Protein AF-A0A534EPD0-F1 (afdb_monomer_lite)

Radius of gyration: 13.47 Å; chains: 1; bounding box: 34×21×26 Å

Secondary structure (DSSP, 8-state):
---STT---SSPEEEEEEETTEEEEEETTS-EEEEEHHHHHHT--STTTS-TT--

Foldseek 3Di:
DDDCVPVPDPWDFPDWDDDPQFIWTATPVRDIDTDGPVNCQQVPPDPVNDDPPVD

Structure (mmCIF, N/CA/C/O backbone):
data_AF-A0A534EPD0-F1
#
_entry.id   AF-A0A534EPD0-F1
#
loop_
_atom_site.group_PDB
_atom_site.id
_atom_site.type_symbol
_atom_site.label_atom_id
_atom_site.label_alt_id
_atom_site.label_comp_id
_atom_site.label_asym_id
_atom_site.label_entity_id
_atom_site.label_seq_id
_atom_site.pdbx_PDB_ins_code
_atom_site.Cartn_x
_atom_site.Cartn_y
_atom_site.Cartn_z
_atom_site.occupancy
_atom_site.B_iso_or_equiv
_atom_site.auth_seq_id
_atom_site.auth_comp_id
_atom_site.auth_asym_id
_atom_site.auth_atom_id
_atom_site.pdbx_PDB_model_num
ATOM 1 N N . MET A 1 1 ? 19.553 -9.807 1.109 1.00 51.09 1 MET A N 1
ATOM 2 C CA . MET A 1 1 ? 18.527 -10.724 1.673 1.00 51.09 1 MET A CA 1
ATOM 3 C C . MET A 1 1 ? 17.530 -9.833 2.410 1.00 51.09 1 MET A C 1
ATOM 5 O O . MET A 1 1 ? 17.906 -9.251 3.409 1.00 51.09 1 MET A O 1
ATOM 9 N N . ALA A 1 2 ? 16.388 -9.459 1.841 1.00 44.78 2 ALA A N 1
ATOM 10 C CA . ALA A 1 2 ? 15.200 -10.295 1.721 1.00 44.78 2 ALA A CA 1
ATOM 11 C C . ALA A 1 2 ? 14.351 -9.766 0.542 1.00 44.78 2 ALA A C 1
ATOM 13 O O . ALA A 1 2 ? 14.139 -8.564 0.406 1.00 44.78 2 ALA A O 1
ATOM 14 N N . ASP A 1 3 ? 13.988 -10.596 -0.434 1.00 56.28 3 ASP A N 1
ATOM 15 C CA . ASP A 1 3 ? 12.610 -11.098 -0.523 1.00 56.28 3 ASP A CA 1
ATOM 16 C C . ASP A 1 3 ? 11.659 -10.331 0.416 1.00 56.28 3 ASP A C 1
ATOM 18 O O . ASP A 1 3 ? 11.820 -10.400 1.628 1.00 56.28 3 ASP A O 1
ATOM 22 N N . LEU A 1 4 ? 10.677 -9.582 -0.097 1.00 57.28 4 LEU A N 1
ATOM 23 C CA . LEU A 1 4 ? 9.670 -8.926 0.759 1.00 57.28 4 LEU A CA 1
ATOM 24 C C . LEU A 1 4 ? 8.868 -9.941 1.606 1.00 57.28 4 LEU A C 1
ATOM 26 O O . LEU A 1 4 ? 8.045 -9.541 2.427 1.00 57.28 4 LEU A O 1
ATOM 30 N N . ALA A 1 5 ? 9.122 -11.239 1.426 1.00 54.03 5 ALA A N 1
ATOM 31 C CA . ALA A 1 5 ? 8.546 -12.364 2.137 1.00 54.03 5 ALA A CA 1
ATOM 32 C C . ALA A 1 5 ? 8.480 -12.283 3.679 1.00 54.03 5 ALA A C 1
ATOM 34 O O . ALA A 1 5 ? 7.582 -12.943 4.202 1.00 54.03 5 ALA A O 1
ATOM 35 N N . PRO A 1 6 ? 9.276 -11.499 4.449 1.00 56.47 6 PRO A N 1
ATOM 36 C CA . PRO A 1 6 ? 9.008 -11.331 5.871 1.00 56.47 6 PRO A CA 1
ATOM 37 C C . PRO A 1 6 ? 8.548 -9.918 6.243 1.00 56.47 6 PRO A C 1
ATOM 39 O O . PRO A 1 6 ? 8.497 -9.620 7.434 1.00 56.47 6 PRO A O 1
ATOM 42 N N . MET A 1 7 ? 8.177 -9.037 5.301 1.00 56.03 7 MET A N 1
ATOM 43 C CA . MET A 1 7 ? 7.487 -7.782 5.646 1.00 56.03 7 MET A CA 1
ATOM 44 C C . MET A 1 7 ? 6.032 -8.067 6.051 1.00 56.03 7 MET A C 1
ATOM 46 O O . MET A 1 7 ? 5.080 -7.541 5.478 1.00 56.03 7 MET A O 1
ATOM 50 N N . GLN A 1 8 ? 5.857 -8.922 7.061 1.00 61.50 8 GLN A N 1
ATOM 51 C CA . GLN A 1 8 ? 4.610 -9.058 7.788 1.00 61.50 8 GLN A CA 1
ATOM 52 C C . GLN A 1 8 ? 4.407 -7.774 8.577 1.00 61.50 8 GLN A C 1
ATOM 54 O O . GLN A 1 8 ? 4.975 -7.541 9.640 1.00 61.50 8 GLN A O 1
ATOM 59 N N . THR A 1 9 ? 3.596 -6.900 8.004 1.00 71.12 9 THR A N 1
ATOM 60 C CA . THR A 1 9 ? 2.921 -5.869 8.774 1.00 71.12 9 THR A CA 1
ATOM 61 C C . THR A 1 9 ? 2.020 -6.556 9.802 1.00 71.12 9 THR A C 1
ATOM 63 O O . THR A 1 9 ? 1.307 -7.500 9.473 1.00 71.12 9 THR A O 1
ATOM 66 N N . ALA A 1 10 ? 2.029 -6.066 11.045 1.00 83.75 10 ALA A N 1
ATOM 67 C CA . ALA A 1 10 ? 1.097 -6.513 12.085 1.00 83.75 10 ALA A CA 1
ATOM 68 C C . ALA A 1 10 ? -0.376 -6.201 11.745 1.00 83.75 10 ALA A C 1
ATOM 70 O O . ALA A 1 10 ? -1.274 -6.652 12.448 1.00 83.75 10 ALA A O 1
ATOM 71 N N . ARG A 1 11 ? -0.608 -5.413 10.688 1.00 87.81 11 ARG A N 1
ATOM 72 C CA . ARG A 1 11 ? -1.920 -5.020 10.171 1.00 87.81 11 ARG A CA 1
ATOM 73 C C . ARG A 1 11 ? -2.265 -5.819 8.930 1.00 87.81 11 ARG A C 1
ATOM 75 O O . ARG A 1 11 ? -1.442 -5.909 8.015 1.00 87.81 11 ARG A O 1
ATOM 82 N N . THR A 1 12 ? -3.498 -6.291 8.846 1.00 92.56 12 THR A N 1
ATOM 83 C CA . THR A 1 12 ? -4.043 -6.898 7.629 1.00 92.56 12 THR A CA 1
ATOM 84 C C . THR A 1 12 ? -4.745 -5.856 6.757 1.00 92.56 12 THR A C 1
ATOM 86 O O . THR A 1 12 ? -5.300 -4.871 7.246 1.00 92.56 12 THR A O 1
ATOM 89 N N . ILE A 1 13 ? -4.697 -6.043 5.435 1.00 95.00 13 ILE A N 1
ATOM 90 C CA . ILE A 1 13 ? -5.427 -5.196 4.482 1.00 95.00 13 ILE A CA 1
ATOM 91 C C . ILE A 1 13 ? -6.861 -5.721 4.395 1.00 95.00 13 ILE A C 1
ATOM 93 O O . ILE A 1 13 ? -7.070 -6.866 4.003 1.00 95.00 13 ILE A O 1
ATOM 97 N N . ILE A 1 14 ? -7.844 -4.877 4.714 1.00 97.62 14 ILE A N 1
ATOM 98 C CA . ILE A 1 14 ? -9.272 -5.241 4.697 1.00 97.62 14 ILE A CA 1
ATOM 99 C C . ILE A 1 14 ? -10.047 -4.618 3.532 1.00 97.62 14 ILE A C 1
ATOM 101 O O . ILE A 1 14 ? -11.176 -5.018 3.259 1.00 97.62 14 ILE A O 1
ATOM 105 N N . ALA A 1 15 ? -9.482 -3.616 2.854 1.00 97.69 15 ALA A N 1
ATOM 106 C CA . ALA A 1 15 ? -10.001 -3.113 1.585 1.00 97.69 15 ALA A CA 1
ATOM 107 C C . ALA A 1 15 ? -8.896 -2.451 0.753 1.00 97.69 15 ALA A C 1
ATOM 109 O O . ALA A 1 15 ? -7.948 -1.884 1.305 1.00 97.69 15 ALA A O 1
ATOM 110 N N . LEU A 1 16 ? -9.062 -2.503 -0.569 1.00 97.56 16 LEU A N 1
ATOM 111 C CA . LEU A 1 16 ? -8.183 -1.899 -1.561 1.00 97.56 16 LEU A CA 1
ATOM 112 C C . LEU A 1 16 ? -9.029 -1.197 -2.623 1.00 97.56 16 LEU A C 1
ATO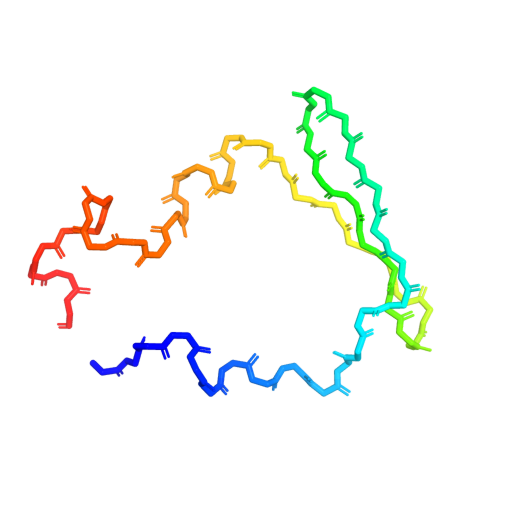M 114 O O . LEU A 1 16 ? -9.972 -1.777 -3.155 1.00 97.56 16 LEU A O 1
ATOM 118 N N . GLU A 1 17 ? -8.647 0.030 -2.952 1.00 98.00 17 GLU A N 1
ATOM 119 C CA . GLU A 1 17 ? -9.208 0.822 -4.046 1.00 98.00 17 GLU A CA 1
ATOM 120 C C . GLU A 1 17 ? -8.055 1.380 -4.885 1.00 98.00 17 GLU A C 1
ATOM 122 O O . GLU A 1 17 ? -6.981 1.673 -4.353 1.00 98.00 17 GLU A O 1
ATOM 127 N N . HIS A 1 18 ? -8.251 1.547 -6.191 1.00 97.81 18 HIS A N 1
ATOM 128 C CA . HIS A 1 18 ? -7.234 2.141 -7.055 1.00 97.81 18 HIS A CA 1
ATOM 129 C C . HIS A 1 18 ? -7.846 3.064 -8.107 1.00 97.81 18 HIS A C 1
ATOM 131 O O . HIS A 1 18 ? -8.951 2.842 -8.599 1.00 97.81 18 HIS A O 1
ATOM 137 N N . ASP A 1 19 ? -7.083 4.086 -8.475 1.00 97.44 19 ASP A N 1
ATOM 138 C CA . ASP A 1 19 ? -7.388 5.011 -9.560 1.00 97.44 19 ASP A CA 1
ATOM 139 C C . ASP A 1 19 ? -6.126 5.271 -10.399 1.00 97.44 19 ASP A C 1
ATOM 141 O O . ASP A 1 19 ? -5.070 4.676 -10.178 1.00 97.44 19 ASP A O 1
ATOM 145 N N . ALA A 1 20 ? -6.222 6.167 -11.383 1.00 96.94 20 ALA A N 1
ATOM 146 C CA . ALA A 1 20 ? -5.089 6.509 -12.244 1.00 96.94 20 ALA A CA 1
ATOM 147 C C . ALA A 1 20 ? -3.910 7.165 -11.494 1.00 96.94 20 ALA A C 1
ATOM 149 O O . ALA A 1 20 ? -2.813 7.255 -12.038 1.00 96.94 20 ALA A O 1
ATOM 150 N N . GLN A 1 21 ? -4.124 7.659 -10.272 1.00 97.31 21 GLN A N 1
ATOM 151 C CA . GLN A 1 21 ? -3.132 8.386 -9.482 1.00 97.31 21 GLN A CA 1
ATOM 152 C C . GLN A 1 21 ? -2.500 7.522 -8.384 1.00 97.31 21 GLN A C 1
ATOM 154 O O . GLN A 1 21 ? -1.441 7.887 -7.862 1.00 97.31 21 GLN A O 1
ATOM 159 N N . GLY A 1 22 ? -3.106 6.389 -8.011 1.00 97.81 22 GLY A N 1
ATOM 160 C CA . GLY A 1 22 ? -2.523 5.492 -7.019 1.00 97.81 22 GLY A CA 1
ATOM 161 C C . GLY A 1 22 ? -3.455 4.432 -6.436 1.00 97.81 22 GLY A C 1
ATOM 162 O O . GLY A 1 22 ? -4.548 4.175 -6.934 1.00 97.81 22 GLY A O 1
ATOM 163 N N . VAL A 1 23 ? -2.990 3.830 -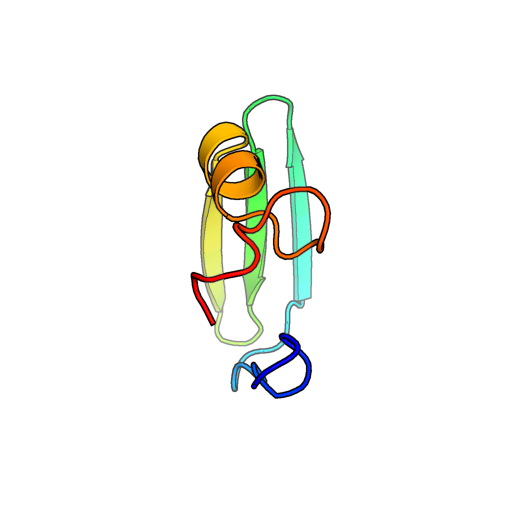5.340 1.00 98.25 23 VAL A N 1
ATOM 164 C CA . VAL A 1 23 ? -3.679 2.772 -4.585 1.00 98.25 23 VAL A CA 1
ATOM 165 C C . VAL A 1 23 ? -3.972 3.266 -3.175 1.00 98.25 23 VAL A C 1
ATOM 167 O O . VAL A 1 23 ? -3.087 3.804 -2.508 1.00 98.25 23 VAL A O 1
ATOM 170 N N . SER A 1 24 ? -5.200 3.063 -2.710 1.00 98.38 24 SER A N 1
ATOM 171 C CA . SER A 1 24 ? -5.625 3.337 -1.338 1.00 98.38 24 SER A CA 1
ATOM 172 C C . SER A 1 24 ? -5.933 2.028 -0.614 1.00 98.38 24 SER A C 1
ATOM 174 O O . SER A 1 24 ? -6.610 1.158 -1.157 1.00 98.38 24 SER A O 1
ATOM 176 N N . LEU A 1 25 ? -5.440 1.893 0.615 1.00 97.44 25 LEU A N 1
ATOM 177 C CA . LEU A 1 25 ? -5.638 0.727 1.473 1.00 97.44 25 LEU A CA 1
ATOM 178 C C . LEU A 1 25 ? -6.395 1.124 2.735 1.00 97.44 25 LEU A C 1
ATOM 180 O O . LEU A 1 25 ? -6.147 2.192 3.305 1.00 97.44 25 LEU A O 1
ATOM 184 N N . ARG A 1 26 ? -7.261 0.226 3.207 1.00 97.94 26 ARG A N 1
ATOM 185 C CA . ARG A 1 26 ? -7.795 0.252 4.570 1.00 97.94 26 ARG A CA 1
ATOM 186 C C . ARG A 1 26 ? -7.255 -0.940 5.348 1.00 97.94 26 ARG A C 1
ATOM 188 O O . ARG A 1 26 ? -7.340 -2.073 4.872 1.00 97.94 26 ARG A O 1
ATOM 195 N N . TRP A 1 27 ? -6.739 -0.660 6.535 1.00 96.31 27 TRP A N 1
ATOM 196 C CA . TRP A 1 27 ? -6.188 -1.640 7.463 1.00 96.31 27 TRP A CA 1
ATOM 197 C C . TRP A 1 27 ? -7.237 -2.06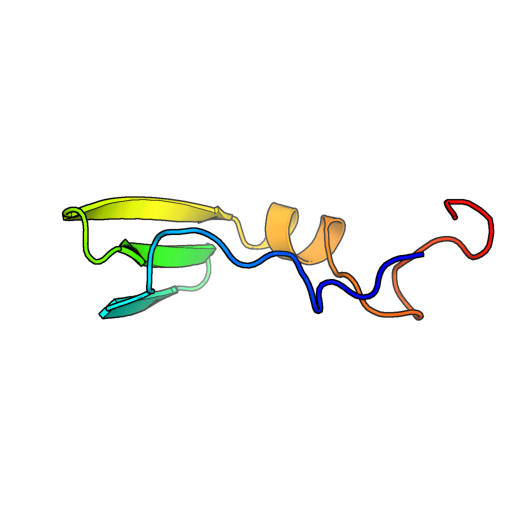9 8.500 1.00 96.31 27 TRP A C 1
ATOM 199 O O . TRP A 1 27 ? -8.230 -1.367 8.715 1.00 96.31 27 TRP A O 1
ATOM 209 N N . ASP A 1 28 ? -7.034 -3.229 9.119 1.00 97.00 28 ASP A N 1
ATOM 210 C CA . ASP A 1 28 ? -7.886 -3.777 10.187 1.00 97.00 28 ASP A CA 1
ATOM 211 C C . ASP A 1 28 ? -7.960 -2.906 11.450 1.00 97.00 28 ASP A C 1
ATOM 213 O O . ASP A 1 28 ? -8.987 -2.895 12.125 1.00 97.00 28 ASP A O 1
ATOM 217 N N . ASP A 1 29 ? -6.924 -2.117 11.728 1.00 95.75 29 ASP A N 1
ATOM 218 C CA . ASP A 1 29 ? -6.894 -1.120 12.805 1.00 95.75 29 ASP A CA 1
ATOM 219 C C . ASP A 1 29 ? -7.626 0.195 12.459 1.00 95.75 29 ASP A C 1
ATOM 221 O O . ASP A 1 29 ? -7.659 1.131 13.258 1.00 95.75 29 ASP A O 1
ATOM 225 N N . GLY A 1 30 ? -8.226 0.281 11.267 1.00 95.75 30 GLY A N 1
ATOM 226 C CA . GLY A 1 30 ? -8.937 1.461 10.779 1.00 95.75 30 GLY A CA 1
ATOM 227 C C . GLY A 1 30 ? -8.046 2.507 10.104 1.00 95.75 30 GLY A C 1
ATOM 228 O O . GLY A 1 30 ? -8.578 3.480 9.556 1.00 95.75 30 GLY A O 1
ATOM 229 N N . LEU A 1 31 ? -6.720 2.313 10.078 1.00 96.06 31 LEU A N 1
ATOM 230 C CA . LEU A 1 31 ? -5.806 3.190 9.355 1.00 96.06 31 LEU A CA 1
ATOM 231 C C . LEU A 1 31 ? -6.136 3.184 7.855 1.00 96.06 31 LEU A C 1
ATOM 233 O O . LEU A 1 31 ? -6.588 2.190 7.275 1.00 96.06 31 LEU A O 1
ATOM 237 N N . ARG A 1 32 ? -5.856 4.312 7.201 1.00 96.81 32 ARG A N 1
ATOM 238 C CA . ARG A 1 32 ? -5.919 4.453 5.746 1.00 96.81 32 ARG A CA 1
ATOM 239 C C . ARG A 1 32 ? -4.568 4.904 5.220 1.00 96.81 32 ARG A C 1
ATOM 241 O O . ARG A 1 32 ? -3.956 5.814 5.775 1.00 96.81 32 ARG A O 1
ATOM 248 N N . SER A 1 33 ? -4.117 4.283 4.141 1.00 96.50 33 SER A N 1
ATOM 249 C CA . SER A 1 33 ? -2.871 4.648 3.463 1.00 96.50 33 SER A CA 1
ATOM 250 C C . SER A 1 33 ? -3.137 4.868 1.985 1.00 96.50 33 SER A C 1
ATOM 252 O O . SER A 1 33 ? -3.949 4.155 1.401 1.00 96.50 33 SER A O 1
ATOM 254 N N . ARG A 1 34 ? -2.443 5.831 1.373 1.00 97.50 34 ARG A N 1
ATOM 255 C CA . ARG A 1 34 ? -2.470 6.051 -0.075 1.00 97.50 34 ARG A CA 1
ATOM 256 C C . ARG A 1 34 ? -1.051 6.066 -0.620 1.00 97.50 34 ARG A C 1
ATOM 258 O O . ARG A 1 34 ? -0.187 6.751 -0.081 1.00 97.50 34 ARG A O 1
ATOM 265 N N . PHE A 1 35 ? -0.840 5.330 -1.701 1.00 97.19 35 PHE A N 1
ATOM 266 C CA . PHE A 1 35 ? 0.433 5.224 -2.397 1.00 97.19 35 PHE A CA 1
ATOM 267 C C . PHE A 1 35 ? 0.272 5.760 -3.813 1.00 97.19 35 PHE A C 1
ATOM 269 O O . PHE A 1 35 ? -0.569 5.276 -4.572 1.00 97.19 35 PHE A O 1
ATOM 276 N N . HIS A 1 36 ? 1.066 6.768 -4.166 1.00 97.88 36 HIS A N 1
ATOM 277 C CA . HIS A 1 36 ? 1.057 7.345 -5.507 1.00 97.88 36 HIS A CA 1
ATOM 278 C C . HIS A 1 36 ? 1.625 6.368 -6.540 1.00 97.88 36 HIS A C 1
ATOM 280 O O . HIS A 1 36 ? 2.566 5.625 -6.255 1.00 97.88 36 HIS A O 1
ATOM 286 N N . VAL A 1 37 ? 1.096 6.420 -7.763 1.00 96.94 37 VAL A N 1
ATOM 287 C CA . VAL A 1 37 ? 1.504 5.534 -8.865 1.0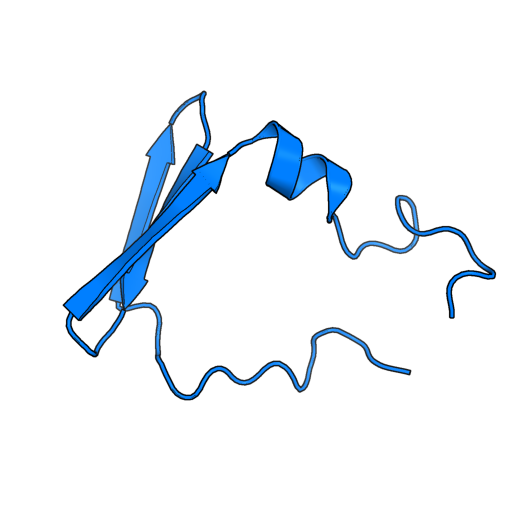0 96.94 37 VAL A CA 1
ATOM 288 C C . VAL A 1 37 ? 3.004 5.624 -9.182 1.00 96.94 37 VAL A C 1
ATOM 290 O O . VAL A 1 37 ? 3.644 4.595 -9.389 1.00 96.94 37 VAL A O 1
ATOM 293 N N . LEU A 1 38 ? 3.594 6.825 -9.136 1.00 96.00 38 LEU A N 1
ATOM 294 C CA . LEU A 1 38 ? 5.034 7.014 -9.356 1.00 96.00 38 LEU A CA 1
ATOM 295 C C . LEU A 1 38 ? 5.866 6.398 -8.227 1.00 96.00 38 LEU A C 1
ATOM 297 O O . LEU A 1 38 ? 6.812 5.665 -8.490 1.00 96.00 38 LEU A O 1
ATOM 301 N N . TRP A 1 39 ? 5.447 6.586 -6.973 1.00 95.06 39 TRP A N 1
ATOM 302 C CA . TRP A 1 39 ? 6.137 5.996 -5.826 1.00 95.06 39 TRP A CA 1
ATOM 303 C C . TRP A 1 39 ? 6.142 4.464 -5.894 1.00 95.06 39 TRP A C 1
ATOM 305 O O . TRP A 1 39 ? 7.177 3.839 -5.670 1.00 95.06 39 TRP A O 1
ATOM 315 N N . LEU A 1 40 ? 5.007 3.851 -6.248 1.00 94.06 40 LEU A N 1
ATOM 316 C CA . LEU A 1 40 ? 4.907 2.396 -6.411 1.00 94.06 40 LEU A CA 1
ATOM 317 C C . LEU A 1 40 ? 5.834 1.884 -7.522 1.00 94.06 40 LEU A C 1
ATOM 319 O O . LEU A 1 40 ? 6.458 0.833 -7.368 1.00 94.06 40 LEU A O 1
ATOM 323 N N . ARG A 1 41 ? 5.949 2.629 -8.628 1.00 92.56 41 ARG A N 1
ATOM 324 C CA . ARG A 1 41 ? 6.830 2.286 -9.750 1.00 92.56 41 ARG A CA 1
ATOM 325 C C . ARG A 1 41 ? 8.309 2.388 -9.381 1.00 92.56 41 ARG A C 1
ATOM 327 O O . ARG A 1 41 ? 9.075 1.507 -9.781 1.00 92.56 41 ARG A O 1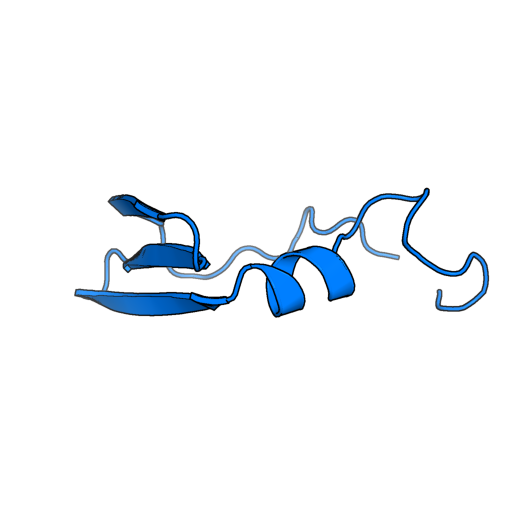
ATOM 334 N N . ASP A 1 42 ? 8.688 3.419 -8.635 1.00 91.06 42 ASP A N 1
ATOM 335 C CA . ASP A 1 42 ? 10.067 3.654 -8.194 1.00 91.06 42 ASP A CA 1
ATOM 336 C C . ASP A 1 42 ? 10.510 2.630 -7.141 1.00 91.06 42 ASP A C 1
ATOM 338 O O . ASP A 1 42 ? 11.669 2.227 -7.102 1.00 91.06 42 ASP A O 1
ATOM 342 N N . ASN A 1 43 ? 9.570 2.144 -6.325 1.00 88.44 43 ASN A N 1
ATOM 343 C CA . ASN A 1 43 ? 9.822 1.160 -5.271 1.00 88.44 43 ASN A CA 1
ATOM 344 C C . ASN A 1 43 ? 9.507 -0.284 -5.699 1.00 88.44 43 ASN A C 1
ATOM 346 O O . ASN A 1 43 ? 9.393 -1.174 -4.851 1.00 88.44 43 ASN A O 1
ATOM 350 N N . CYS A 1 44 ? 9.369 -0.540 -7.006 1.00 88.12 44 CYS A N 1
ATOM 351 C CA . CYS A 1 44 ? 9.053 -1.869 -7.519 1.00 88.12 44 CYS A CA 1
ATOM 352 C C . CYS A 1 44 ? 10.120 -2.890 -7.079 1.00 88.12 44 CYS A C 1
ATOM 354 O O . CYS A 1 44 ? 11.306 -2.711 -7.370 1.00 88.12 44 CYS A O 1
ATOM 356 N N . PRO A 1 45 ? 9.735 -3.986 -6.400 1.00 81.50 45 PRO A N 1
ATOM 357 C CA . PRO A 1 45 ? 10.705 -4.900 -5.822 1.00 81.50 45 PRO A CA 1
ATOM 358 C C . PRO A 1 45 ? 11.279 -5.916 -6.810 1.00 81.50 45 PRO A C 1
ATOM 360 O O . PRO A 1 45 ? 12.115 -6.721 -6.403 1.00 81.50 45 PRO A O 1
ATOM 363 N N . CYS A 1 46 ? 10.828 -5.922 -8.069 1.00 84.62 46 CYS A N 1
ATOM 364 C CA . CYS A 1 46 ? 11.202 -6.962 -9.016 1.00 84.62 46 CYS A CA 1
ATOM 365 C C . CYS A 1 46 ? 12.686 -6.865 -9.425 1.00 84.62 46 CYS A C 1
ATOM 367 O O . CYS A 1 46 ? 13.250 -5.765 -9.469 1.00 84.62 46 CYS A O 1
ATOM 369 N N . PRO A 1 47 ? 13.320 -7.995 -9.794 1.00 82.44 47 PRO A N 1
ATOM 370 C CA . PRO A 1 47 ? 14.725 -8.011 -10.205 1.00 82.44 47 PRO A CA 1
ATOM 371 C C . PRO A 1 47 ? 15.036 -7.097 -11.396 1.00 82.44 47 PRO A C 1
ATOM 373 O O . PRO A 1 47 ? 16.151 -6.615 -11.520 1.00 82.44 47 PRO A O 1
ATOM 376 N N . GLN A 1 48 ? 14.051 -6.841 -12.264 1.00 87.50 48 GLN A N 1
ATOM 377 C CA . GLN A 1 48 ? 14.216 -5.972 -13.433 1.00 87.50 48 GLN A CA 1
ATOM 378 C C . GLN A 1 48 ? 14.303 -4.483 -13.064 1.00 87.50 48 GLN A C 1
ATOM 380 O O . GLN A 1 48 ? 14.870 -3.707 -13.826 1.00 87.50 48 GLN A O 1
ATOM 385 N N . CYS A 1 49 ? 13.718 -4.073 -11.932 1.00 86.75 49 CYS A N 1
ATOM 386 C CA . CYS A 1 49 ? 13.716 -2.677 -11.486 1.00 86.75 49 CYS A CA 1
ATOM 387 C C . CYS A 1 49 ? 14.802 -2.376 -10.446 1.00 86.75 49 CYS A C 1
ATOM 389 O O . CYS A 1 49 ? 15.206 -1.223 -10.315 1.00 86.75 49 CYS A O 1
ATOM 391 N N . ARG A 1 50 ? 15.273 -3.379 -9.695 1.00 77.19 50 ARG A N 1
ATOM 392 C CA . ARG A 1 50 ? 16.310 -3.188 -8.672 1.00 77.19 50 ARG A CA 1
ATOM 393 C C . ARG A 1 50 ? 17.712 -3.246 -9.275 1.00 77.19 50 ARG A C 1
ATOM 395 O O . ARG A 1 50 ? 18.006 -4.098 -10.108 1.00 77.19 50 ARG A O 1
ATOM 402 N N . HIS A 1 51 ? 18.606 -2.376 -8.801 1.00 74.12 51 HIS A N 1
ATOM 403 C CA . HIS A 1 51 ? 20.020 -2.464 -9.157 1.00 74.12 51 HIS A CA 1
ATOM 404 C C . HIS A 1 51 ? 20.639 -3.735 -8.542 1.00 74.12 51 HIS A C 1
ATOM 406 O O . HIS A 1 51 ? 20.481 -3.944 -7.336 1.00 74.12 51 HIS A O 1
ATOM 412 N N . PRO A 1 52 ? 21.391 -4.548 -9.308 1.00 65.00 52 PRO A N 1
ATOM 413 C CA . PRO A 1 52 ? 21.936 -5.823 -8.828 1.00 65.00 52 PRO A CA 1
ATOM 414 C C . PRO A 1 52 ? 22.863 -5.708 -7.612 1.00 65.00 52 PRO A C 1
ATOM 416 O O . PRO A 1 52 ? 23.043 -6.678 -6.892 1.00 65.00 52 PRO A O 1
ATOM 419 N N . GLN A 1 53 ? 23.470 -4.537 -7.398 1.00 66.00 53 GLN A N 1
ATOM 420 C CA . GLN A 1 53 ? 24.421 -4.281 -6.306 1.00 66.00 53 GLN A CA 1
ATOM 421 C C . GLN A 1 53 ? 23.830 -3.443 -5.161 1.00 66.00 53 GLN A C 1
ATOM 423 O O . GLN A 1 53 ? 24.544 -3.122 -4.221 1.00 66.00 53 GLN 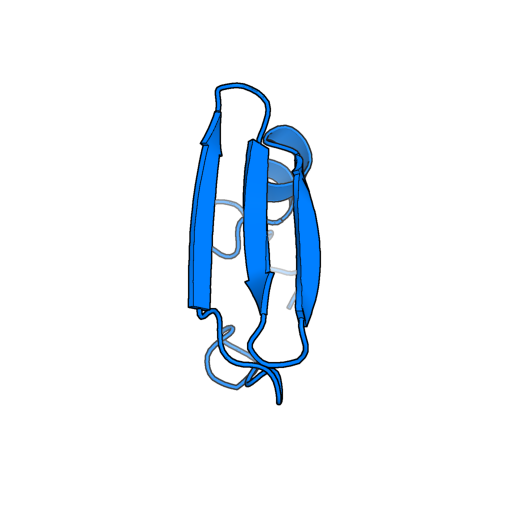A O 1
ATOM 428 N N . ALA A 1 54 ? 22.545 -3.070 -5.220 1.00 58.69 54 ALA A N 1
ATOM 429 C CA . ALA A 1 54 ? 21.851 -2.431 -4.094 1.00 58.69 54 ALA A CA 1
ATOM 430 C C . ALA A 1 54 ? 21.338 -3.481 -3.080 1.00 58.69 54 ALA A C 1
ATOM 432 O O . ALA A 1 54 ? 20.224 -3.360 -2.566 1.00 58.69 54 ALA A O 1
ATOM 433 N N . LEU A 1 55 ? 22.131 -4.540 -2.872 1.00 51.47 55 LEU A N 1
ATOM 434 C CA . LEU A 1 55 ? 21.828 -5.724 -2.064 1.00 51.47 55 LEU A CA 1
ATOM 435 C C . LEU A 1 55 ? 22.607 -5.734 -0.752 1.00 51.47 55 LEU A C 1
ATOM 437 O O . LEU A 1 55 ? 23.819 -5.436 -0.790 1.00 51.47 55 LEU A O 1
#

pLDDT: mean 84.77, std 16.35, range [44.78, 98.38]

Sequence (55 aa):
MADLAPMQTARTIIALEHDAQGVSLRWDDGLRSRFHVLWLRDNCPCPQCRHPQAL